Protein 3ZXC (pdb70)

Structure (mmCIF, N/CA/C/O backbone):
data_3ZXC
#
_entry.id   3ZXC
#
_cell.length_a   49.460
_cell.length_b   49.460
_cell.length_c   121.499
_cell.angle_alpha   90.00
_cell.angle_beta   90.00
_cell.angle_gamma   120.00
#
_symmetry.space_group_name_H-M   'P 31 2 1'
#
loop_
_entity.id
_entity.type
_entity.pdbx_description
1 polymer 'SINGLE INSULIN-LIKE GROWTH FACTOR-BINDING DOMAIN PROTEIN-1'
2 non-polymer 'ACETATE ION'
3 water water
#
loop_
_atom_site.group_PDB
_atom_site.id
_atom_site.type_symbol
_atom_site.label_atom_id
_atom_site.label_alt_id
_atom_site.label_comp_id
_atom_site.label_asym_id
_atom_site.label_entity_id
_atom_site.label_seq_id
_atom_site.pdbx_PDB_ins_code
_atom_site.Cartn_x
_atom_site.Cartn_y
_atom_site.Cartn_z
_atom_site.occupancy
_atom_site.B_iso_or_equiv
_atom_site.auth_seq_id
_atom_site.auth_comp_id
_atom_site.auth_asym_id
_atom_site.auth_atom_id
_atom_site.pdbx_PDB_model_num
ATOM 1 N N . PHE A 1 1 ? -27.621 -9.826 14.419 1.00 62.19 1 PHE A N 1
ATOM 2 C CA . PHE A 1 1 ? -27.589 -9.307 13.019 1.00 40.90 1 PHE A CA 1
ATOM 3 C C . PHE A 1 1 ? -26.498 -9.978 12.182 1.00 56.09 1 PHE A C 1
ATOM 4 O O . PHE A 1 1 ? -25.363 -10.120 12.642 1.00 55.33 1 PHE A O 1
ATOM 23 N N . THR A 1 2 ? -26.838 -10.368 10.949 1.00 44.05 2 THR A N 1
ATOM 24 C CA . THR A 1 2 ? -25.870 -11.020 10.055 1.00 52.06 2 THR A CA 1
ATOM 25 C C . THR A 1 2 ? -25.490 -10.182 8.806 1.00 43.99 2 THR A C 1
ATOM 26 O O . THR A 1 2 ? -26.337 -9.595 8.137 1.00 43.06 2 THR A O 1
ATOM 37 N N . CYS A 1 3 ? -24.192 -10.177 8.506 1.00 41.18 3 CYS A N 1
ATOM 38 C CA . CYS A 1 3 ? -23.559 -9.258 7.550 1.00 28.36 3 CYS A CA 1
ATOM 39 C C . CYS A 1 3 ? -23.650 -9.735 6.111 1.00 26.04 3 CYS A C 1
ATOM 40 O O . CYS A 1 3 ? -23.546 -10.932 5.846 1.00 35.55 3 CYS A O 1
ATOM 47 N N . PRO A 1 4 ? -23.805 -8.798 5.168 1.00 26.62 4 PRO A N 1
ATOM 48 C CA . PRO A 1 4 ? -23.786 -9.207 3.766 1.00 30.99 4 PRO A CA 1
ATOM 49 C C . PRO A 1 4 ? -22.366 -9.509 3.330 1.00 24.20 4 PRO A C 1
ATOM 50 O O . PRO A 1 4 ? -21.404 -9.190 4.049 1.00 32.28 4 PRO A O 1
ATOM 61 N N . GLU A 1 5 ? -22.230 -10.133 2.171 1.00 26.10 5 GLU A N 1
ATOM 62 C CA . GLU A 1 5 ? -20.925 -10.313 1.574 1.00 30.51 5 GLU A CA 1
ATOM 63 C C . GLU A 1 5 ? -20.396 -8.930 1.227 1.00 34.80 5 GLU A C 1
ATOM 64 O O . GLU A 1 5 ? -21.092 -8.125 0.621 1.00 36.58 5 GLU A O 1
ATOM 76 N N . CYS A 1 6 ? -19.166 -8.657 1.632 1.00 26.55 6 CYS A N 1
ATOM 77 C CA . CYS A 1 6 ? -18.598 -7.329 1.521 1.00 24.28 6 CYS A CA 1
ATOM 78 C C . CYS A 1 6 ? -18.255 -6.969 0.084 1.00 24.42 6 CYS A C 1
ATOM 79 O O . CYS A 1 6 ? -17.521 -7.693 -0.588 1.00 30.61 6 CYS A O 1
ATOM 86 N N . ARG A 1 7 ? -18.783 -5.834 -0.362 1.00 24.23 7 ARG A N 1
ATOM 87 C CA . ARG A 1 7 ? -18.449 -5.269 -1.65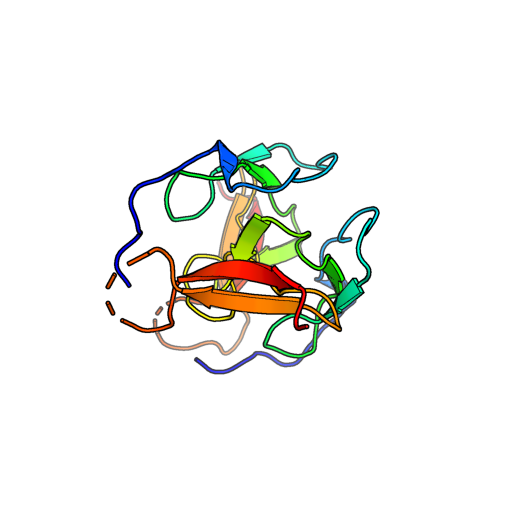9 1.00 25.65 7 ARG A CA 1
ATOM 88 C C . ARG A 1 7 ? -17.893 -3.875 -1.398 1.00 22.35 7 ARG A C 1
ATOM 89 O O . ARG A 1 7 ? -18.651 -2.914 -1.266 1.00 23.16 7 ARG A O 1
ATOM 110 N N . PRO A 1 8 ? -16.564 -3.764 -1.274 1.00 23.58 8 PRO A N 1
ATOM 111 C CA . PRO A 1 8 ? -15.929 -2.499 -0.870 1.00 27.07 8 PRO A CA 1
ATOM 112 C C . PRO A 1 8 ? -16.315 -1.279 -1.718 1.00 23.06 8 PRO A C 1
ATOM 113 O O . PRO A 1 8 ? -16.290 -0.140 -1.240 1.00 25.87 8 PRO A O 1
ATOM 124 N N . GLU A 1 9 ? -16.670 -1.512 -2.970 1.00 25.91 9 GLU A N 1
ATOM 125 C CA . GLU A 1 9 ? -17.032 -0.416 -3.862 1.00 28.11 9 GLU A CA 1
ATOM 126 C C . GLU A 1 9 ? -18.296 0.307 -3.394 1.00 24.21 9 GLU A C 1
ATOM 127 O O . GLU A 1 9 ? -18.539 1.437 -3.800 1.00 24.12 9 GLU A O 1
ATOM 139 N N . LEU A 1 10 ? -19.086 -0.343 -2.539 1.00 23.36 10 LEU A N 1
ATOM 140 C CA . LEU A 1 10 ? -20.342 0.233 -2.042 1.00 21.21 10 LEU A CA 1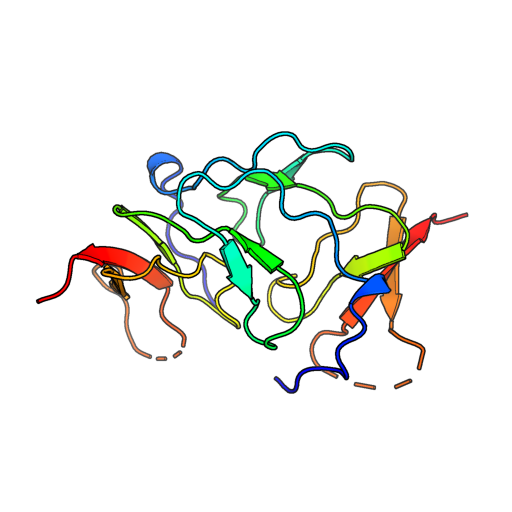
ATOM 141 C C . LEU A 1 10 ? -20.145 1.069 -0.770 1.00 18.22 10 LEU A C 1
ATOM 142 O O . LEU A 1 10 ? -21.078 1.711 -0.284 1.00 19.63 10 LEU A O 1
ATOM 158 N N . CYS A 1 11 ? -18.935 1.019 -0.231 1.00 19.68 11 CYS A N 1
ATOM 159 C CA . CYS A 1 11 ? -18.585 1.783 0.965 1.00 18.67 11 CYS A CA 1
ATOM 160 C C . CYS A 1 11 ? -18.350 3.250 0.625 1.00 20.16 11 CYS A C 1
ATOM 161 O O . CYS A 1 11 ? -17.692 3.563 -0.372 1.00 23.84 11 CYS A O 1
ATOM 168 N N . GLY A 1 12 ? -18.904 4.153 1.423 1.00 22.95 12 GLY A N 1
ATOM 169 C CA . GLY A 1 12 ? -18.580 5.570 1.299 1.00 22.13 12 GLY A CA 1
ATOM 170 C C . GLY A 1 12 ? -17.259 5.872 1.978 1.00 21.53 12 GLY A C 1
ATOM 171 O O . GLY A 1 12 ? -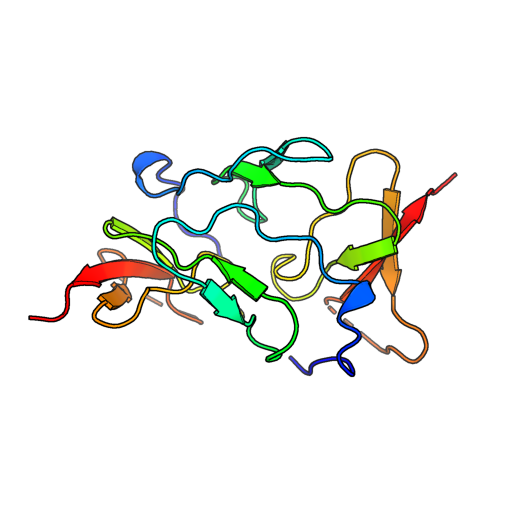16.991 5.338 3.047 1.00 24.21 12 GLY A O 1
ATOM 175 N N . ASP A 1 13 ? -16.445 6.743 1.387 1.00 19.68 13 ASP A N 1
ATOM 176 C CA . ASP A 1 13 ? -15.151 7.087 1.963 1.00 22.26 13 ASP A CA 1
ATOM 177 C C . ASP A 1 13 ? -15.363 7.678 3.345 1.00 20.61 13 ASP A C 1
ATOM 178 O O . ASP A 1 13 ? -16.310 8.418 3.553 1.00 20.22 13 ASP A O 1
ATOM 187 N N . PRO A 1 14 ? -14.476 7.360 4.294 1.00 21.18 14 PRO A N 1
ATOM 188 C CA . PRO A 1 14 ? -14.663 7.837 5.666 1.00 24.11 14 PRO A CA 1
ATOM 189 C C . PRO A 1 14 ? -14.181 9.266 5.904 1.00 22.29 14 PRO A C 1
ATOM 190 O O . PRO A 1 14 ? -14.412 9.797 6.998 1.00 24.16 14 PRO A O 1
ATOM 201 N N . GLY A 1 15 ? -13.534 9.868 4.909 1.00 22.71 15 GLY A N 1
ATOM 202 C CA . GLY A 1 15 ? -12.858 11.143 5.100 1.00 26.22 15 GLY A CA 1
ATOM 203 C C . GLY A 1 15 ? -11.555 10.954 5.860 1.00 19.84 15 GLY A C 1
ATOM 204 O O . GLY A 1 15 ? -11.118 9.828 6.079 1.00 24.69 15 GLY A O 1
ATOM 208 N N . TYR A 1 16 ? -10.931 12.049 6.261 1.00 22.71 16 TYR A N 1
ATOM 209 C CA . TYR A 1 16 ? -9.714 11.952 7.043 1.00 20.73 16 TYR A CA 1
ATOM 210 C C . TYR A 1 16 ? -10.027 11.445 8.458 1.00 23.66 16 TYR A C 1
ATOM 211 O O . TYR A 1 16 ? -10.920 11.956 9.128 1.00 23.45 16 TYR A O 1
ATOM 229 N N . CYS A 1 17 ? -9.278 10.435 8.891 1.00 18.63 17 CYS A N 1
ATOM 230 C CA . CYS A 1 17 ? -9.469 9.835 10.206 1.00 17.79 17 CYS A CA 1
ATOM 231 C C . CYS A 1 17 ? -8.371 10.317 11.152 1.00 20.59 17 CYS A C 1
ATOM 232 O O . CYS A 1 17 ? -7.267 9.779 11.199 1.00 20.19 17 CYS A O 1
ATOM 239 N N . GLU A 1 18 ? -8.705 11.342 11.918 1.0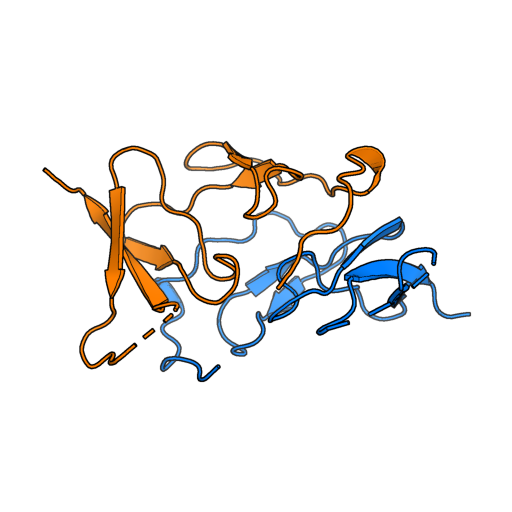0 19.25 18 GLU A N 1
ATOM 240 C CA . GLU A 1 18 ? -7.755 11.999 12.800 1.00 22.56 18 GLU A CA 1
ATOM 241 C C . GLU A 1 18 ? -7.138 11.032 13.807 1.00 20.43 18 GLU A C 1
ATOM 242 O O . GLU A 1 18 ? -5.970 11.186 14.184 1.00 20.22 18 GLU A O 1
ATOM 254 N N . TYR A 1 19 ? -7.919 10.056 14.261 1.00 21.93 19 TYR A N 1
ATOM 255 C CA . TYR A 1 19 ? -7.502 9.195 15.361 1.00 26.24 19 TYR A CA 1
ATOM 256 C C . TYR A 1 19 ? -7.160 7.795 14.868 1.00 26.87 19 TYR A C 1
ATOM 257 O O . TYR A 1 19 ? -6.932 6.894 15.669 1.00 25.75 19 TYR A O 1
ATOM 275 N N . GLY A 1 20 ? -7.133 7.616 13.547 1.00 23.09 20 GLY A N 1
ATOM 276 C CA . GLY A 1 20 ? -6.872 6.316 12.960 1.00 25.47 20 GLY A CA 1
ATOM 277 C C . GLY A 1 20 ? -8.112 5.696 12.319 1.00 21.86 20 GLY A C 1
ATOM 278 O O . GLY A 1 20 ? -9.237 6.147 12.532 1.00 19.72 20 GLY A O 1
ATOM 282 N N . THR A 1 21 ? -7.891 4.651 11.531 1.00 23.93 21 THR A N 1
ATOM 283 C CA . THR A 1 21 ? -8.942 3.997 10.763 1.00 22.50 21 THR A CA 1
ATOM 284 C C . THR A 1 21 ? -9.070 2.541 11.163 1.00 21.34 21 THR A C 1
ATOM 285 O O . THR A 1 21 ? -8.082 1.883 11.497 1.00 22.58 21 THR A O 1
ATOM 296 N N . THR A 1 22 ? -10.297 2.038 11.131 1.00 19.87 22 THR A N 1
ATOM 297 C CA . THR A 1 22 ? -10.554 0.632 11.360 1.00 20.02 22 THR A CA 1
ATOM 298 C C . THR A 1 22 ? -11.683 0.259 10.393 1.00 19.74 22 THR A C 1
ATOM 299 O O . THR A 1 22 ? -12.048 1.063 9.538 1.00 27.56 22 THR A O 1
ATOM 310 N N . LYS A 1 23 ? -12.205 -0.955 10.490 1.00 21.44 23 LYS A N 1
ATOM 311 C CA . LYS A 1 23 ? -13.343 -1.341 9.664 1.00 24.73 23 LYS A CA 1
ATOM 312 C C . LYS A 1 23 ? -14.599 -1.506 10.512 1.00 19.73 23 LYS A C 1
ATOM 313 O O . LYS A 1 23 ? -14.513 -1.652 11.739 1.00 20.02 23 LYS A O 1
ATOM 332 N N . ASP A 1 24 ? -15.751 -1.489 9.848 1.00 18.82 24 ASP A N 1
ATOM 333 C CA . ASP A 1 24 ? -17.057 -1.637 10.481 1.00 19.69 24 ASP A CA 1
ATOM 334 C C . ASP A 1 24 ? -17.273 -3.054 11.027 1.00 20.46 24 ASP A C 1
ATOM 335 O O . ASP A 1 24 ? -16.456 -3.962 10.824 1.00 20.79 24 ASP A O 1
ATOM 344 N N . ALA A 1 25 ? -18.394 -3.232 11.711 1.00 22.83 25 ALA A N 1
ATOM 345 C CA . ALA A 1 25 ? -18.672 -4.467 12.436 1.00 20.97 25 ALA A CA 1
ATOM 346 C C . ALA A 1 25 ? -18.719 -5.672 11.500 1.00 29.70 25 ALA A C 1
ATOM 347 O O . ALA A 1 25 ? -18.634 -6.803 11.948 1.00 33.05 25 ALA A O 1
ATOM 354 N N . CYS A 1 26 ? -18.894 -5.424 10.206 1.00 22.38 26 CYS A N 1
ATOM 355 C CA . CYS A 1 26 ? -18.903 -6.493 9.226 1.00 26.31 26 CYS A CA 1
ATOM 356 C C . CYS A 1 26 ? -17.539 -6.690 8.570 1.00 24.01 26 CYS A C 1
ATOM 357 O O . CYS A 1 26 ? -17.401 -7.448 7.601 1.00 27.81 26 CYS A O 1
ATOM 364 N N . ASP A 1 27 ? -16.531 -6.028 9.126 1.00 23.56 27 ASP A N 1
ATOM 365 C CA . ASP A 1 27 ? -15.160 -6.127 8.633 1.00 23.17 27 ASP A CA 1
ATOM 366 C C . ASP A 1 27 ? -15.090 -5.747 7.162 1.00 22.65 27 ASP A C 1
ATOM 367 O O . ASP A 1 27 ? -14.306 -6.323 6.394 1.00 26.07 27 ASP A O 1
ATOM 376 N N . CYS A 1 28 ? -15.894 -4.756 6.781 1.00 21.30 28 CYS A N 1
ATOM 377 C CA . CYS A 1 28 ? -16.067 -4.405 5.373 1.00 19.82 28 CYS A CA 1
ATOM 378 C C . CYS A 1 28 ? -15.599 -2.977 5.048 1.00 22.03 28 CYS A C 1
ATOM 379 O O . CYS A 1 28 ? -14.566 -2.781 4.416 1.00 26.22 28 CYS A O 1
ATOM 386 N N . CYS A 1 29 ? -16.359 -1.980 5.480 1.00 18.79 29 CYS A N 1
ATOM 387 C CA . CYS A 1 29 ? -16.052 -0.599 5.137 1.00 19.81 29 CYS A CA 1
ATOM 388 C C . CYS A 1 29 ? -15.138 0.054 6.152 1.00 18.23 29 CYS A C 1
ATOM 389 O O . CYS A 1 29 ? -15.348 -0.069 7.355 1.00 20.84 29 CYS A O 1
ATOM 396 N N . PRO A 1 30 ? -14.140 0.797 5.660 1.00 20.17 30 PRO A N 1
ATOM 397 C CA . PRO A 1 30 ? -13.321 1.619 6.552 1.00 18.83 30 PRO A CA 1
ATOM 398 C C . PRO A 1 30 ? -14.169 2.644 7.290 1.00 19.64 30 PRO A C 1
ATOM 399 O O . PRO A 1 30 ? -15.067 3.274 6.708 1.00 23.00 30 PRO A O 1
ATOM 410 N N . VAL A 1 31 ? -13.840 2.846 8.562 1.00 18.14 31 VAL A N 1
ATOM 411 C CA . VAL A 1 31 ? -14.495 3.845 9.388 1.00 18.26 31 VAL A CA 1
ATOM 412 C C . VAL A 1 31 ? -13.455 4.497 10.305 1.00 20.43 31 VAL A C 1
ATOM 413 O O . VAL A 1 31 ? -12.466 3.877 10.691 1.00 21.44 31 VAL A O 1
ATOM 426 N N . CYS A 1 32 ? -13.654 5.767 10.625 1.00 16.50 32 CYS A N 1
ATOM 427 C CA . CYS A 1 32 ? -12.749 6.456 11.519 1.00 16.64 32 CYS A CA 1
ATOM 428 C C . CYS A 1 32 ? -13.006 6.082 12.975 1.00 16.77 32 CYS A C 1
ATOM 429 O O . CYS A 1 32 ? -14.152 5.961 13.414 1.00 20.47 32 CYS A O 1
ATOM 436 N N . PHE A 1 33 ? -11.928 5.917 13.724 1.00 16.82 33 PHE A N 1
ATOM 437 C CA . PHE A 1 33 ? -12.028 5.798 15.160 1.00 16.85 33 PHE A CA 1
ATOM 438 C C . PHE A 1 33 ? -12.573 7.090 15.752 1.00 18.51 33 PHE A C 1
ATOM 439 O O . PHE A 1 33 ? -12.280 8.211 15.258 1.00 18.88 33 PHE A O 1
ATOM 456 N N . GLN A 1 34 ? -13.365 6.930 16.802 1.00 19.86 34 GLN A N 1
ATOM 457 C CA . GLN A 1 34 ? -13.791 8.032 17.649 1.00 20.82 34 GLN A CA 1
ATOM 458 C C . GLN A 1 34 ? -12.635 8.475 18.539 1.00 23.22 34 GLN A C 1
ATOM 459 O O . GLN A 1 34 ? -11.859 7.654 19.007 1.00 24.65 34 GLN A O 1
ATOM 473 N N . GLY A 1 35 ? -12.521 9.780 18.765 1.00 24.67 35 GLY A N 1
ATOM 474 C CA . GLY A 1 35 ? -11.527 10.314 19.675 1.00 26.88 35 GLY A CA 1
ATOM 475 C C . GLY A 1 35 ? -11.926 10.279 21.148 1.00 22.03 35 GLY A C 1
ATOM 476 O O . GLY A 1 35 ? -13.050 9.924 21.509 1.00 22.16 35 GLY A O 1
ATOM 480 N N . PRO A 1 36 ? -10.992 10.675 22.019 1.00 23.30 36 PRO A N 1
ATOM 481 C CA . PRO A 1 36 ? -11.272 10.709 23.457 1.00 21.03 36 PRO A CA 1
ATOM 482 C C . PRO A 1 36 ? -12.472 11.589 23.791 1.00 19.16 36 PRO A C 1
ATOM 483 O O . PRO A 1 36 ? -12.607 12.693 23.273 1.00 21.70 36 PRO A O 1
ATOM 494 N N . GLY A 1 37 ? -13.326 11.096 24.678 1.00 20.13 37 GLY A N 1
ATOM 495 C CA . GLY A 1 37 ? -14.446 11.864 25.189 1.00 24.55 37 GLY A CA 1
ATOM 496 C C . GLY A 1 37 ? -15.680 11.798 24.312 1.00 21.19 37 GLY A C 1
ATOM 497 O O . GLY A 1 37 ? -16.720 12.329 24.671 1.00 24.93 37 GLY A O 1
ATOM 501 N N . GLY A 1 38 ? -15.558 11.158 23.152 1.00 18.56 38 GLY A N 1
ATOM 502 C CA . GLY A 1 38 ? -16.679 11.032 22.235 1.00 17.62 38 GLY A CA 1
ATOM 503 C C . GLY A 1 38 ? -17.488 9.761 22.433 1.00 17.92 38 GLY A C 1
ATOM 504 O O . GLY A 1 38 ? -16.992 8.750 22.942 1.00 18.51 38 GLY A O 1
ATOM 508 N N . TYR A 1 39 ? -18.749 9.815 22.023 1.00 19.44 39 TYR A N 1
ATOM 509 C CA . TYR A 1 39 ? -19.640 8.662 22.104 1.00 18.39 39 TYR A CA 1
ATOM 510 C C . TYR A 1 39 ? -19.048 7.403 21.447 1.00 18.58 39 TYR A C 1
ATOM 511 O O . TYR A 1 39 ? -18.370 7.472 20.420 1.00 18.76 39 TYR A O 1
ATOM 529 N N . CYS A 1 40 ? -19.370 6.247 22.005 1.00 17.06 40 CYS A N 1
ATOM 530 C CA . CYS A 1 40 ? -19.009 4.980 21.396 1.00 19.18 40 CYS A CA 1
ATOM 531 C C . CYS A 1 40 ? -20.050 3.926 21.738 1.00 21.52 40 CYS A C 1
ATOM 532 O O . CYS A 1 40 ? -20.819 4.080 22.687 1.00 20.16 40 CYS A O 1
ATOM 539 N N . GLY A 1 41 ? -20.068 2.849 20.977 1.00 19.38 41 GLY A N 1
ATOM 540 C CA . GLY A 1 41 ? -20.916 1.718 21.293 1.00 17.23 41 GLY A CA 1
ATOM 541 C C . GLY A 1 41 ? -22.273 1.729 20.628 1.00 20.96 41 GLY A C 1
ATOM 542 O O . GLY A 1 41 ? -22.432 2.236 19.520 1.00 23.05 41 GLY A O 1
ATOM 546 N N . GLY A 1 42 ? -23.245 1.133 21.312 1.00 20.95 42 GLY A N 1
ATOM 547 C CA . GLY A 1 42 ? -24.555 0.900 20.755 1.00 22.44 42 GLY A CA 1
ATOM 548 C C . GLY A 1 42 ? -24.499 -0.271 19.795 1.00 28.33 42 GLY A C 1
ATOM 549 O O . GLY A 1 42 ? -23.444 -0.882 19.618 1.00 24.68 42 GLY A O 1
ATOM 553 N N . PRO A 1 43 ? -25.643 -0.605 19.179 1.00 25.00 43 PRO A N 1
ATOM 554 C CA . PRO A 1 43 ? -25.712 -1.725 18.230 1.00 26.35 43 PRO A CA 1
ATOM 555 C C . PRO A 1 43 ? -24.669 -1.574 17.118 1.00 22.82 43 PRO A C 1
ATOM 556 O O . PRO A 1 43 ? -24.606 -0.519 16.477 1.00 20.49 43 PRO A O 1
ATOM 567 N N . GLU A 1 44 ? -23.851 -2.606 16.918 1.00 25.69 44 GLU A N 1
ATOM 568 C CA . GLU A 1 44 ? -22.844 -2.603 15.861 1.00 21.27 44 GLU A CA 1
ATOM 569 C C . GLU A 1 44 ? -21.905 -1.391 15.971 1.00 21.24 44 GLU A C 1
ATOM 570 O O . GLU A 1 44 ? -21.374 -0.940 14.970 1.00 22.95 44 GLU A O 1
ATOM 582 N N . ASP A 1 45 ? -21.703 -0.882 17.187 1.00 20.56 45 ASP A N 1
ATOM 583 C CA . ASP A 1 45 ? -20.847 0.289 17.436 1.00 20.15 45 ASP A CA 1
ATOM 584 C C . ASP A 1 45 ? -21.255 1.506 16.627 1.00 20.86 45 ASP A C 1
ATOM 585 O O . ASP A 1 45 ? -20.419 2.327 16.260 1.00 20.04 45 ASP A O 1
ATOM 594 N N . VAL A 1 46 ? -22.553 1.624 16.403 1.00 20.88 46 VAL A N 1
ATOM 595 C CA . VAL A 1 46 ? -23.113 2.677 15.566 1.00 20.48 46 VAL A CA 1
ATOM 596 C C . VAL A 1 46 ? -22.710 4.075 16.050 1.00 18.83 46 VAL A C 1
ATOM 597 O O . VAL A 1 46 ? -22.492 4.991 15.238 1.00 20.56 46 VAL A O 1
ATOM 610 N N . PHE A 1 47 ? -22.579 4.242 17.364 1.00 18.62 47 PHE A N 1
ATOM 611 C CA . PHE A 1 47 ? -22.243 5.557 17.908 1.00 17.89 47 PHE A CA 1
ATOM 612 C C . PHE A 1 47 ? -20.752 5.840 18.025 1.00 15.95 47 PHE A C 1
ATOM 613 O O . PHE A 1 47 ? -20.365 6.968 18.328 1.00 20.71 47 PHE A O 1
ATOM 630 N N . GLY A 1 48 ? -19.922 4.852 17.701 1.00 17.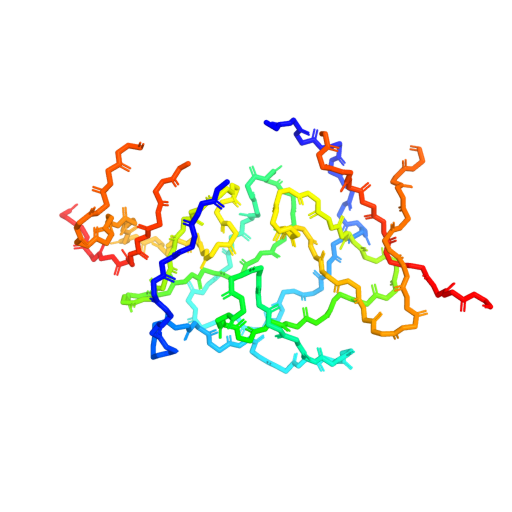29 48 GLY A N 1
ATOM 631 C CA . GLY A 1 48 ? -18.488 5.063 17.570 1.00 18.77 48 GLY A CA 1
ATOM 632 C C . GLY A 1 48 ? -17.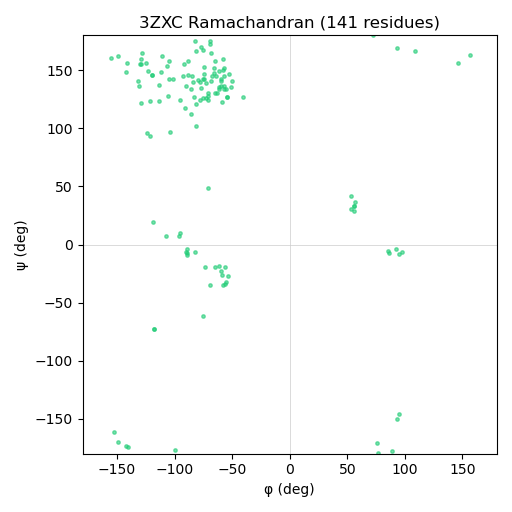655 3.870 18.004 1.00 17.43 48 GLY A C 1
ATOM 633 O O . GLY A 1 48 ? -18.104 3.042 18.803 1.00 17.44 48 GLY A O 1
ATOM 637 N N . ILE A 1 49 ? -16.440 3.796 17.472 1.00 17.88 49 ILE A N 1
ATOM 638 C CA . ILE A 1 49 ? -15.473 2.771 17.829 1.00 17.95 49 ILE A CA 1
ATOM 639 C C . ILE A 1 49 ? -14.226 3.460 18.357 1.00 19.57 49 ILE A C 1
ATOM 640 O O . ILE A 1 49 ? -13.633 4.283 17.667 1.00 18.08 49 ILE A O 1
ATOM 656 N N . CYS A 1 50 ? -13.814 3.118 19.572 1.00 18.86 50 CYS A N 1
ATOM 657 C CA . CYS A 1 50 ? -12.653 3.776 20.168 1.00 19.23 50 CYS A CA 1
ATOM 658 C C . CYS A 1 50 ? -11.348 3.297 19.561 1.00 21.98 50 CYS A C 1
ATOM 659 O O . CYS A 1 50 ? -11.205 2.137 19.172 1.00 22.53 50 CYS A O 1
ATOM 666 N N . ALA A 1 51 ? -10.392 4.215 19.491 1.00 20.49 51 ALA A N 1
ATOM 667 C CA . ALA A 1 51 ? -9.080 3.931 18.931 1.00 25.26 51 ALA A CA 1
ATOM 668 C C . ALA A 1 51 ? -8.287 2.966 19.817 1.00 25.15 51 ALA A C 1
ATOM 669 O O . ALA A 1 51 ? -8.615 2.739 20.989 1.00 23.68 51 ALA A O 1
ATOM 676 N N . ASP A 1 52 ? -7.223 2.411 19.257 1.00 27.85 52 ASP A N 1
ATOM 677 C CA . ASP A 1 52 ? -6.363 1.530 20.023 1.00 27.68 52 ASP A CA 1
ATOM 678 C C . ASP A 1 52 ? -5.807 2.308 21.214 1.00 23.98 52 ASP A C 1
ATOM 679 O O . ASP A 1 52 ? -5.391 3.470 21.075 1.00 25.12 52 ASP A O 1
ATOM 688 N N . GLY A 1 53 ? -5.804 1.672 22.386 1.00 28.35 53 GLY A N 1
ATOM 689 C CA . GLY A 1 53 ? -5.347 2.311 23.602 1.00 26.75 53 GLY A CA 1
ATOM 690 C C . GLY A 1 53 ? -6.470 2.977 24.381 1.00 27.16 53 GLY A C 1
ATOM 691 O O . GLY A 1 53 ? -6.245 3.513 25.464 1.00 25.67 53 GLY A O 1
ATOM 695 N N . PHE A 1 54 ? -7.677 2.953 23.819 1.00 25.28 54 PHE A N 1
ATOM 696 C CA . PHE A 1 54 ? -8.839 3.583 24.435 1.00 24.69 54 PHE A CA 1
ATOM 697 C C . PHE A 1 54 ? -9.932 2.545 24.613 1.00 22.90 54 PHE A C 1
ATOM 698 O O . PHE A 1 54 ? -10.027 1.598 23.829 1.00 28.17 54 PHE A O 1
ATOM 715 N N . ALA A 1 55 ? -10.748 2.724 25.647 1.00 22.81 55 ALA A N 1
ATOM 716 C CA . ALA A 1 55 ? -11.845 1.809 25.948 1.00 26.21 55 ALA A CA 1
ATOM 717 C C . ALA A 1 55 ? -13.160 2.567 25.891 1.00 23.05 55 ALA A C 1
ATOM 718 O O . ALA A 1 55 ? -13.218 3.745 26.236 1.00 21.21 55 ALA A O 1
ATOM 725 N N . CYS A 1 56 ? -14.215 1.893 25.450 1.00 22.24 56 CYS A N 1
ATOM 726 C CA . CYS A 1 56 ? -15.551 2.448 25.511 1.00 19.77 56 CYS A CA 1
ATOM 727 C C . CYS A 1 56 ? -16.125 2.252 26.920 1.00 20.39 56 CYS A C 1
ATOM 728 O O . CYS A 1 56 ? -16.539 1.153 27.307 1.00 26.90 56 CYS A O 1
ATOM 735 N N . VAL A 1 57 ? -16.098 3.327 27.699 1.00 22.14 57 VAL A N 1
ATOM 736 C CA . VAL A 1 57 ? -16.540 3.292 29.082 1.00 22.38 57 VAL A CA 1
ATOM 737 C C . VAL A 1 57 ? -17.982 3.749 29.187 1.00 20.19 57 VAL A C 1
ATOM 738 O O . VAL A 1 57 ? -18.317 4.853 28.792 1.00 22.23 57 VAL A O 1
ATOM 751 N N . PRO A 1 58 ? -18.840 2.913 29.777 1.00 22.87 58 PRO A N 1
ATOM 752 C CA . PRO A 1 58 ? -20.270 3.233 29.824 1.00 24.01 58 PRO A CA 1
ATOM 753 C C . PRO A 1 58 ? -20.596 4.636 30.336 1.00 25.11 58 PRO A C 1
ATOM 754 O O . PRO A 1 58 ? -19.959 5.158 31.264 1.00 26.97 58 PRO A O 1
ATOM 765 N N . LEU A 1 59 ? -21.592 5.254 29.704 1.00 24.50 59 LEU A N 1
ATOM 766 C CA . LEU A 1 59 ? -22.152 6.499 30.205 1.00 24.57 59 LEU A CA 1
ATOM 767 C C . LEU A 1 59 ? -22.512 6.359 31.683 1.00 24.30 59 LEU A C 1
ATOM 768 O O . LEU A 1 59 ? -23.104 5.365 32.101 1.00 26.37 59 LEU A O 1
ATOM 784 N N . VAL A 1 60 ? -22.155 7.362 32.471 1.00 29.87 60 VAL A N 1
ATOM 785 C CA . VAL A 1 60 ? -22.362 7.315 33.926 1.00 33.58 60 VAL A CA 1
ATOM 786 C C . VAL A 1 60 ? -23.836 7.428 34.314 1.00 41.10 60 VAL A C 1
ATOM 787 O O . VAL A 1 60 ? -24.641 7.955 33.547 1.00 42.18 60 VAL A O 1
ATOM 800 N N . ASP A 1 67 ? -28.948 -1.988 25.647 1.00 62.04 67 ASP A N 1
ATOM 801 C CA . ASP A 1 67 ? -28.373 -3.281 25.996 1.00 68.03 67 ASP A CA 1
ATOM 802 C C . ASP A 1 67 ? -26.926 -3.358 25.525 1.00 58.40 67 ASP A C 1
ATOM 803 O O . ASP A 1 67 ? -26.021 -3.528 26.345 1.00 75.29 67 ASP A O 1
ATOM 812 N N . PRO A 1 68 ? -26.695 -3.250 24.203 1.00 56.54 68 PRO A N 1
ATOM 813 C CA . PRO A 1 68 ? -25.307 -2.932 23.867 1.00 40.38 68 PRO A CA 1
ATOM 814 C C . PRO A 1 68 ? -25.032 -1.614 24.568 1.00 36.14 68 PRO A C 1
ATOM 815 O O . PRO A 1 68 ? -25.793 -0.666 24.352 1.00 38.23 68 PRO A O 1
ATOM 826 N N . ILE A 1 69 ? -24.026 -1.549 25.436 1.00 33.64 70 ILE A N 1
ATOM 827 C CA . ILE A 1 69 ? -23.780 -0.313 26.167 1.00 37.57 70 ILE A CA 1
ATOM 828 C C . ILE A 1 69 ? -23.354 0.815 25.237 1.00 26.25 70 ILE A C 1
ATOM 829 O O . ILE A 1 69 ? -22.730 0.591 24.181 1.00 27.24 70 ILE A O 1
ATOM 845 N N . VAL A 1 70 ? -23.750 2.020 25.623 1.00 26.30 71 VAL A N 1
ATOM 846 C CA . VAL A 1 70 ? -23.249 3.242 25.025 1.00 20.70 71 VAL A CA 1
ATOM 847 C C . VAL A 1 70 ? -22.273 3.863 26.014 1.00 22.16 71 VAL A C 1
ATOM 848 O O . VAL A 1 70 ? -22.475 3.810 27.224 1.00 23.42 71 VAL A O 1
ATOM 861 N N . GLY A 1 71 ? -21.201 4.451 25.504 1.00 20.61 72 GLY A N 1
ATOM 862 C CA . GLY A 1 71 ? -20.143 4.948 26.367 1.00 21.82 72 GLY A CA 1
ATOM 863 C C . GLY A 1 71 ? -19.446 6.163 25.786 1.00 19.92 72 GLY A C 1
ATOM 864 O O . GLY A 1 71 ? -19.930 6.768 24.836 1.00 18.43 72 GLY A O 1
ATOM 868 N N . THR A 1 72 ? -18.339 6.562 26.409 1.00 19.34 73 THR A N 1
ATOM 869 C CA . THR A 1 72 ? -17.410 7.483 25.772 1.00 17.86 73 THR A CA 1
ATOM 870 C C . THR A 1 72 ? -16.029 6.852 25.759 1.00 21.96 73 THR A C 1
ATOM 871 O O . THR A 1 72 ? -15.725 5.983 26.598 1.00 20.95 73 THR A O 1
ATOM 882 N N . CYS A 1 73 ? -15.198 7.293 24.818 1.00 19.02 74 CYS A N 1
ATOM 883 C CA . CYS A 1 73 ? -13.838 6.774 24.707 1.00 18.65 74 CYS A CA 1
ATOM 884 C C . CYS A 1 73 ? -12.905 7.381 25.740 1.00 18.62 74 CYS A C 1
ATOM 885 O O . CYS A 1 73 ? -12.782 8.594 25.840 1.00 20.31 74 CYS A O 1
ATOM 892 N N . VAL A 1 74 ? -12.258 6.522 26.521 1.00 20.33 75 VAL A N 1
ATOM 893 C CA . VAL A 1 74 ? -11.382 6.977 27.595 1.00 19.86 75 VAL A CA 1
ATOM 894 C C . VAL A 1 74 ? -10.067 6.229 27.480 1.00 22.08 75 VAL A C 1
ATOM 895 O O . VAL A 1 74 ? -10.058 5.033 27.233 1.00 23.18 75 VAL A O 1
ATOM 908 N N . LYS A 1 75 ? -8.949 6.938 27.632 1.00 20.87 76 LYS A N 1
ATOM 909 C CA . LYS A 1 75 ? -7.638 6.310 27.527 1.00 23.52 76 LYS A CA 1
ATOM 910 C C . LYS A 1 75 ? -7.461 5.242 28.598 1.00 26.04 76 LYS A C 1
ATOM 911 O O . LYS A 1 75 ? -7.755 5.476 29.765 1.00 25.85 76 LYS A O 1
ATOM 930 N N . ILE A 1 76 ? -6.966 4.077 28.202 1.00 23.49 77 ILE A N 1
ATOM 931 C CA . ILE A 1 76 ? -6.666 3.010 29.136 1.00 28.87 77 ILE A CA 1
ATOM 932 C C . ILE A 1 76 ? -5.306 3.273 29.771 1.00 35.64 77 ILE A C 1
ATOM 933 O O . ILE A 1 76 ? -4.304 3.371 29.068 1.00 35.45 77 ILE A O 1
ATOM 949 N N . PRO A 1 77 ? -5.264 3.388 31.107 1.00 40.44 78 PRO A N 1
ATOM 950 C CA . PRO A 1 77 ? -4.023 3.726 31.815 1.00 47.68 78 PRO A CA 1
ATOM 951 C C . PRO A 1 77 ? -3.048 2.551 31.942 1.00 47.65 78 PRO A C 1
ATOM 952 O O . PRO A 1 77 ? -3.291 1.477 31.386 1.00 50.27 78 PRO A O 1
ATOM 963 N N . PHE B 1 1 ? -33.702 -1.248 20.798 1.00 67.66 1 PHE B N 1
ATOM 964 C CA . PHE B 1 1 ? -32.720 -0.311 21.413 1.00 61.91 1 PHE B CA 1
ATOM 965 C C . PHE B 1 1 ? -33.376 1.005 21.818 1.00 53.15 1 PHE B C 1
ATOM 966 O O . PHE B 1 1 ? -34.213 1.542 21.095 1.00 62.51 1 PHE B O 1
ATOM 985 N N . THR B 1 2 ? -32.987 1.520 22.979 1.00 52.42 2 THR B N 1
ATOM 986 C CA . THR B 1 2 ? -33.482 2.805 23.454 1.00 50.57 2 THR B CA 1
ATOM 987 C C . THR B 1 2 ? -32.332 3.799 23.497 1.00 42.73 2 THR B C 1
ATOM 988 O O . THR B 1 2 ? -31.327 3.547 24.155 1.00 42.63 2 THR B O 1
ATOM 999 N N . CYS B 1 3 ? -32.477 4.925 22.802 1.00 38.32 3 CYS B N 1
ATOM 1000 C CA . CYS B 1 3 ? -31.451 5.965 22.811 1.00 30.77 3 CYS B CA 1
ATOM 1001 C C . CYS B 1 3 ? -31.217 6.542 24.190 1.00 33.85 3 CYS B C 1
ATOM 1002 O O . CYS B 1 3 ? -32.142 6.620 25.000 1.00 40.32 3 CYS B O 1
ATOM 1009 N N . PRO B 1 4 ? -29.973 6.971 24.455 1.00 35.85 4 PRO B N 1
ATOM 1010 C CA . PRO B 1 4 ? -29.674 7.765 25.648 1.00 40.57 4 PRO B CA 1
ATOM 1011 C C . PRO B 1 4 ? -30.118 9.212 25.460 1.00 36.99 4 PRO B C 1
ATOM 1012 O O . PRO B 1 4 ? -30.477 9.597 24.336 1.00 34.53 4 PRO B O 1
ATOM 1023 N N . GLU B 1 5 ? -30.092 9.999 26.534 1.00 36.25 5 GLU B N 1
ATOM 1024 C CA . GLU B 1 5 ? -30.317 11.434 26.424 1.00 46.19 5 GLU B CA 1
ATOM 1025 C C . GLU B 1 5 ? -29.199 11.974 25.545 1.00 32.39 5 GLU B C 1
ATOM 1026 O O . GLU B 1 5 ? -28.040 11.615 25.716 1.00 41.68 5 GLU B O 1
ATOM 1038 N N . CYS B 1 6 ? -29.541 12.833 24.604 1.00 31.51 6 CYS B N 1
ATOM 1039 C CA . CYS B 1 6 ? -28.547 13.392 23.710 1.00 29.81 6 CYS B CA 1
ATOM 1040 C C . CYS B 1 6 ? -27.714 14.455 24.402 1.00 34.49 6 CYS B C 1
ATOM 1041 O O . CYS B 1 6 ? -28.242 15.420 24.934 1.00 36.18 6 CYS B O 1
ATOM 1048 N N . ARG B 1 7 ? -26.401 14.284 24.354 1.00 31.27 7 ARG B N 1
ATOM 1049 C CA . ARG B 1 7 ? -25.470 15.270 24.883 1.00 33.88 7 ARG B CA 1
ATOM 1050 C C . ARG B 1 7 ? -24.520 15.641 23.755 1.00 25.96 7 ARG B C 1
ATOM 1051 O O . ARG B 1 7 ? -23.540 14.941 23.502 1.00 28.96 7 ARG B O 1
ATOM 1072 N N . PRO B 1 8 ? -24.822 16.738 23.045 1.00 26.01 8 PRO B N 1
ATOM 1073 C CA . PRO B 1 8 ? -24.088 17.072 21.814 1.00 35.03 8 PRO B CA 1
ATOM 1074 C C . PRO B 1 8 ? -22.588 17.250 22.018 1.00 31.46 8 PRO B C 1
ATOM 1075 O O . PRO B 1 8 ? -21.820 17.058 21.070 1.00 28.38 8 PRO B O 1
ATOM 1086 N N . GLU B 1 9 ? -22.188 17.620 23.231 1.00 29.38 9 GLU B N 1
ATOM 1087 C CA . GLU B 1 9 ? -20.781 17.767 23.575 1.00 28.76 9 GLU B CA 1
ATOM 1088 C C . GLU B 1 9 ? -20.017 16.462 23.399 1.00 29.86 9 GLU B C 1
ATOM 1089 O O . GLU B 1 9 ? -18.802 16.479 23.247 1.00 26.24 9 GLU B O 1
ATOM 1101 N N . LEU B 1 10 ? -20.728 15.336 23.441 1.00 23.11 10 LEU B N 1
ATOM 1102 C CA . LEU B 1 10 ? -20.098 14.019 23.288 1.00 23.37 10 LEU B CA 1
ATOM 1103 C C . LEU B 1 10 ? -20.035 13.564 21.833 1.00 23.23 10 LEU B C 1
ATOM 1104 O O . LEU B 1 10 ? -19.433 12.546 21.521 1.00 23.21 10 LEU B O 1
ATOM 1120 N N . CYS B 1 11 ? -20.648 14.323 20.938 1.00 23.53 11 CYS B N 1
ATOM 1121 C CA . CYS B 1 11 ? -20.613 13.980 19.523 1.00 24.55 11 CYS B CA 1
ATOM 1122 C C . CYS B 1 11 ? -19.259 14.312 18.911 1.00 22.27 11 CYS B C 1
ATOM 1123 O O . CYS B 1 11 ? -18.659 15.337 19.225 1.00 28.62 11 CYS B O 1
ATOM 1130 N N . GLY B 1 12 ? -18.795 13.465 18.001 1.00 22.05 12 GLY B N 1
ATOM 1131 C CA . GLY B 1 12 ? -17.590 13.750 17.244 1.00 21.67 12 GLY B CA 1
ATOM 1132 C C . GLY B 1 12 ? -17.881 14.679 16.078 1.00 25.37 12 GLY B C 1
ATOM 1133 O O . GLY B 1 12 ? -19.039 14.904 15.740 1.00 33.19 12 GLY B O 1
ATOM 1137 N N . ASP B 1 13 ? -16.829 15.229 15.480 1.00 28.69 13 ASP B N 1
ATOM 1138 C CA . ASP B 1 13 ? -16.951 15.948 14.215 1.00 28.27 13 ASP B CA 1
ATOM 1139 C C . ASP B 1 13 ? -17.240 14.937 13.125 1.00 29.23 13 ASP B C 1
ATOM 1140 O O . ASP B 1 13 ? -16.509 13.955 12.985 1.00 39.04 13 ASP B O 1
ATOM 1149 N N . PRO B 1 14 ? -18.302 15.167 12.342 1.00 33.43 14 PRO B N 1
ATOM 1150 C CA . PRO B 1 14 ? -18.658 14.230 11.264 1.00 37.97 14 PRO B CA 1
ATOM 1151 C C . PRO B 1 14 ? -17.733 14.274 10.049 1.00 34.43 14 PRO B C 1
ATOM 1152 O O . PRO B 1 14 ? -17.685 13.325 9.251 1.00 34.42 14 PRO B O 1
ATOM 1163 N N . GLY B 1 15 ? -17.003 15.372 9.912 1.00 27.23 15 GLY B N 1
ATOM 1164 C CA . GLY B 1 15 ? -16.198 15.590 8.728 1.00 27.90 15 GLY B CA 1
ATOM 1165 C C . GLY B 1 15 ? -16.995 16.297 7.643 1.00 28.19 15 GLY B C 1
ATOM 1166 O O . GLY B 1 15 ? -18.156 16.654 7.825 1.00 32.22 15 GLY B O 1
ATOM 1170 N N . TYR B 1 16 ? -16.362 16.506 6.502 1.00 24.03 16 TYR B N 1
ATOM 1171 C CA . TYR B 1 16 ? -17.000 17.212 5.408 1.00 26.07 16 TYR B CA 1
ATOM 1172 C C . TYR B 1 16 ? -17.706 16.215 4.507 1.00 22.48 16 TYR B C 1
ATOM 1173 O O . TYR B 1 16 ? -17.074 15.361 3.900 1.00 23.70 16 TYR B O 1
ATOM 1191 N N . CYS B 1 17 ? -19.025 16.361 4.429 1.00 23.26 17 CYS B N 1
ATOM 1192 C CA . CYS B 1 17 ? -19.906 15.427 3.749 1.00 22.55 17 CYS B CA 1
ATOM 1193 C C . CYS B 1 17 ? -20.032 15.707 2.255 1.00 23.39 17 CYS B C 1
ATOM 1194 O O . CYS B 1 17 ? -20.242 16.833 1.850 1.00 34.82 17 CYS B O 1
ATOM 1201 N N . GLU B 1 18 ? -19.920 14.667 1.446 1.00 20.25 18 GLU B N 1
ATOM 1202 C CA . GLU B 1 18 ? -20.164 14.778 0.020 1.00 22.94 18 GLU B CA 1
ATOM 1203 C C . GLU B 1 18 ? -21.642 15.018 -0.241 1.00 22.24 18 GLU B C 1
ATOM 1204 O O . GLU B 1 18 ? -21.993 15.749 -1.172 1.00 23.49 18 GLU B O 1
ATOM 1216 N N . TYR B 1 19 ? -22.512 14.428 0.573 1.00 19.45 19 TYR B N 1
ATOM 1217 C CA . TYR B 1 19 ? -23.940 14.400 0.263 1.00 19.57 19 TYR B CA 1
ATOM 1218 C C . TYR B 1 19 ? -24.813 15.103 1.293 1.00 23.30 19 TYR B C 1
ATOM 1219 O O . TYR B 1 19 ? -26.017 14.868 1.367 1.00 25.97 19 TYR B O 1
ATOM 1237 N N . GLY B 1 20 ? -24.205 15.962 2.091 1.00 23.37 20 GLY B N 1
ATOM 1238 C CA . GLY B 1 20 ? -24.951 16.694 3.091 1.00 25.08 20 GLY B CA 1
ATOM 1239 C C . GLY B 1 20 ? -24.966 16.008 4.434 1.00 25.07 20 GLY B C 1
ATOM 1240 O O . GLY B 1 20 ? -24.581 14.844 4.566 1.00 21.24 20 GLY B O 1
ATOM 1244 N N . THR B 1 21 ? -25.438 16.743 5.436 1.00 25.16 21 THR B N 1
ATOM 1245 C CA . THR B 1 21 ? -25.410 16.284 6.809 1.00 25.84 21 THR B CA 1
ATOM 1246 C C . THR B 1 21 ? -26.825 16.028 7.299 1.00 24.30 21 THR B C 1
ATOM 1247 O O . THR B 1 21 ? -27.778 16.681 6.870 1.00 30.30 21 THR B O 1
ATOM 1258 N N . THR B 1 22 ? -26.947 15.057 8.191 1.00 24.78 22 THR B N 1
ATOM 1259 C CA . THR B 1 22 ? -28.196 14.736 8.855 1.00 28.26 22 THR B CA 1
ATOM 1260 C C . THR B 1 22 ? -27.866 14.415 10.316 1.00 24.93 22 THR B C 1
ATOM 1261 O O . THR B 1 22 ? -26.729 14.603 10.742 1.00 29.74 22 THR B O 1
ATOM 1272 N N . LYS B 1 23 ? -28.846 13.976 11.095 1.00 26.97 23 LYS B N 1
ATOM 1273 C CA . LYS B 1 23 ? -28.569 13.498 12.450 1.00 25.61 23 LYS B CA 1
ATOM 1274 C C . LYS B 1 23 ? -28.649 11.972 12.495 1.00 26.29 23 LYS B C 1
ATOM 1275 O O . LYS B 1 23 ? -29.289 11.347 11.633 1.00 25.53 23 LYS B O 1
ATOM 1294 N N . ASP B 1 24 ? -27.997 11.381 13.488 1.00 23.76 24 ASP B N 1
ATOM 1295 C CA . ASP B 1 24 ? -28.017 9.935 13.698 1.00 26.25 24 ASP B CA 1
ATOM 1296 C C . ASP B 1 24 ? -29.389 9.428 14.158 1.00 27.02 24 ASP B C 1
ATOM 1297 O O . ASP B 1 24 ? -30.292 10.217 14.434 1.00 28.67 24 ASP B O 1
ATOM 1306 N N . ALA B 1 25 ? -29.534 8.109 14.226 1.00 24.38 25 ALA B N 1
ATOM 1307 C CA . ALA B 1 25 ? -30.816 7.457 14.500 1.00 28.86 25 ALA B CA 1
ATOM 1308 C C . ALA B 1 25 ? -31.454 7.935 15.804 1.00 30.03 25 ALA B C 1
ATOM 1309 O O . ALA B 1 25 ? -32.661 7.768 16.012 1.00 37.49 25 ALA B O 1
ATOM 1316 N N . CYS B 1 26 ? -30.648 8.523 16.677 1.00 29.21 26 CYS B N 1
ATOM 1317 C CA . CYS B 1 26 ? -31.141 9.034 17.950 1.00 30.02 26 CYS B CA 1
ATOM 1318 C C . CYS B 1 26 ? -31.444 10.517 17.864 1.00 35.54 26 CYS B C 1
ATOM 1319 O O . CYS B 1 26 ? -31.734 11.165 18.880 1.00 34.90 26 CYS B O 1
ATOM 1326 N N . ASP B 1 27 ? -31.362 11.041 16.646 1.00 29.36 27 ASP B N 1
ATOM 1327 C CA . ASP B 1 27 ? -31.554 12.458 16.382 1.00 30.50 27 ASP B CA 1
ATOM 1328 C C . ASP B 1 27 ? -30.636 13.297 17.266 1.00 33.59 27 ASP B C 1
ATOM 1329 O O . ASP B 1 27 ? -31.037 14.337 17.798 1.00 32.94 27 ASP B O 1
ATOM 1338 N N . CYS B 1 28 ? -29.394 12.842 17.404 1.00 28.63 28 CYS B N 1
ATOM 1339 C CA . CYS B 1 28 ? -28.452 13.470 18.320 1.00 28.63 28 CYS B CA 1
ATOM 1340 C C . CYS B 1 28 ? -27.233 14.049 17.602 1.00 29.30 28 CYS B C 1
ATOM 1341 O O . CYS B 1 28 ? -27.092 15.265 17.495 1.00 31.05 28 CYS B O 1
ATOM 1348 N N . CYS B 1 29 ? -26.342 13.184 17.128 1.00 22.56 29 CYS B N 1
ATOM 1349 C CA . CYS B 1 29 ? -25.088 13.641 16.538 1.00 24.93 29 CYS B CA 1
ATOM 1350 C C . CYS B 1 29 ? -25.186 13.825 15.031 1.00 23.60 29 CYS B C 1
ATOM 1351 O O . CYS B 1 29 ? -25.876 13.073 14.340 1.00 23.90 29 CYS B O 1
ATOM 1358 N N . PRO B 1 30 ? -24.483 14.834 14.512 1.00 24.66 30 PRO B N 1
ATOM 1359 C CA . PRO B 1 30 ? -24.440 14.968 13.053 1.00 23.21 30 PRO B CA 1
ATOM 1360 C C . PRO B 1 30 ? -23.661 13.826 12.430 1.00 22.96 30 PRO B C 1
ATOM 1361 O O . PRO B 1 30 ? -22.627 13.413 12.942 1.00 25.19 30 PRO B O 1
ATOM 1372 N N . VAL B 1 31 ? -24.159 13.348 11.297 1.00 20.97 31 VAL B N 1
ATOM 1373 C CA . VAL B 1 31 ? -23.496 12.318 10.514 1.00 22.75 31 VAL B CA 1
ATOM 1374 C C . VAL B 1 31 ? -23.699 12.669 9.041 1.00 20.07 31 VAL B C 1
ATOM 1375 O O . VAL B 1 31 ? -24.618 13.395 8.699 1.00 27.31 31 VAL B O 1
ATOM 1388 N N . CYS B 1 32 ? -22.824 12.181 8.183 1.00 17.96 32 CYS B N 1
ATOM 1389 C CA . CYS B 1 32 ? -22.941 12.436 6.753 1.00 18.40 32 CYS B CA 1
ATOM 1390 C C . CYS B 1 32 ? -23.891 11.457 6.090 1.00 18.38 32 CYS B C 1
ATOM 1391 O O . CYS B 1 32 ? -23.872 10.266 6.403 1.00 21.09 32 CYS B O 1
ATOM 1398 N N . PHE B 1 33 ? -24.705 11.957 5.162 1.00 18.92 33 PHE B N 1
ATOM 1399 C CA . PHE B 1 33 ? -25.550 11.086 4.360 1.00 18.87 33 PHE B CA 1
ATOM 1400 C C . PHE B 1 33 ? -24.711 10.187 3.455 1.00 17.94 33 PHE B C 1
ATOM 1401 O O . PHE B 1 33 ? -23.612 10.555 3.009 1.00 18.23 33 PHE B O 1
ATOM 1418 N N . GLN B 1 34 ? -25.272 9.030 3.141 1.00 17.77 34 GLN B N 1
ATOM 1419 C CA . GLN B 1 34 ? -24.761 8.175 2.089 1.00 17.92 34 GLN B CA 1
ATOM 1420 C C . GLN B 1 34 ? -25.413 8.578 0.758 1.00 22.18 34 GLN B C 1
ATOM 1421 O O . GLN B 1 34 ? -26.579 8.964 0.725 1.00 22.70 34 GLN B O 1
ATOM 1435 N N . GLY B 1 35 ? -24.671 8.468 -0.336 1.00 19.92 35 GLY B N 1
ATOM 1436 C CA . GLY B 1 35 ? -25.188 8.832 -1.641 1.00 22.94 35 GLY B CA 1
ATOM 1437 C C . GLY B 1 35 ? -25.650 7.641 -2.446 1.00 19.53 35 GLY B C 1
ATOM 1438 O O . GLY B 1 35 ? -25.614 6.506 -1.961 1.00 19.96 35 GLY B O 1
ATOM 1442 N N . PRO B 1 36 ? -26.085 7.890 -3.694 1.00 20.72 36 PRO B N 1
ATOM 1443 C CA . PRO B 1 36 ? -26.647 6.825 -4.531 1.00 20.28 36 PRO B CA 1
ATOM 1444 C C . PRO B 1 36 ? -25.643 5.698 -4.695 1.00 17.72 36 PRO B C 1
ATOM 1445 O O . PRO B 1 36 ? -24.469 5.943 -4.934 1.00 22.25 36 PRO B O 1
ATOM 1456 N N . GLY B 1 37 ? -26.118 4.470 -4.533 1.00 20.40 37 GLY B N 1
ATOM 1457 C CA . GLY B 1 37 ? -25.307 3.296 -4.763 1.00 22.78 37 GLY B CA 1
ATOM 1458 C C . GLY B 1 37 ? -24.473 2.843 -3.584 1.00 20.40 37 GLY B C 1
ATOM 1459 O O . GLY B 1 37 ? -23.852 1.796 -3.676 1.00 27.21 37 GLY B O 1
ATOM 1463 N N . GLY B 1 38 ? -24.431 3.628 -2.504 1.00 19.75 38 GLY B N 1
ATOM 1464 C CA . GLY B 1 38 ? -23.709 3.240 -1.303 1.00 17.79 38 GLY B CA 1
ATOM 1465 C C . GLY B 1 38 ? -24.563 2.442 -0.342 1.00 17.14 38 GLY B C 1
ATOM 1466 O O . GLY B 1 38 ? -25.783 2.512 -0.356 1.00 17.29 38 GLY B O 1
ATOM 1470 N N . TYR B 1 39 ? -23.893 1.691 0.518 1.00 18.59 39 TYR B N 1
ATOM 1471 C CA . TYR B 1 39 ? -24.558 0.917 1.539 1.00 18.81 39 TYR B CA 1
ATOM 1472 C C . TYR B 1 39 ? -25.431 1.775 2.441 1.00 18.93 39 TYR B C 1
ATOM 1473 O O . TYR B 1 39 ? -25.135 2.951 2.694 1.00 18.78 39 TYR B O 1
ATOM 1491 N N . CYS B 1 40 ? -26.474 1.158 2.978 1.00 17.87 40 CYS B N 1
ATOM 1492 C CA . CYS B 1 40 ? -27.349 1.816 3.937 1.00 17.28 40 CYS B CA 1
ATOM 1493 C C . CYS B 1 40 ? -28.047 0.810 4.837 1.00 18.79 40 CYS B C 1
ATOM 1494 O O . CYS B 1 40 ? -28.105 -0.387 4.530 1.00 19.31 40 CYS B O 1
ATOM 1501 N N . GLY B 1 41 ? -28.535 1.284 5.977 1.00 18.89 41 GLY B N 1
ATOM 1502 C CA . GLY B 1 41 ? -29.393 0.477 6.811 1.00 18.57 41 GLY B CA 1
ATOM 1503 C C . GLY B 1 41 ? -28.653 -0.255 7.905 1.00 18.34 41 GLY B C 1
ATOM 1504 O O . GLY B 1 41 ? -27.662 0.241 8.444 1.00 19.61 41 GLY B O 1
ATOM 1508 N N . GLY B 1 42 ? -29.132 -1.448 8.225 1.00 20.90 42 GLY B N 1
ATOM 1509 C CA . GLY B 1 42 ? -28.676 -2.145 9.413 1.00 21.64 42 GLY B CA 1
ATOM 1510 C C . GLY B 1 42 ? -29.205 -1.511 10.687 1.00 20.55 42 GLY B C 1
ATOM 1511 O O . GLY B 1 42 ? -29.935 -0.516 10.639 1.00 22.73 42 GLY B O 1
ATOM 1515 N N . PRO B 1 43 ? -28.840 -2.085 11.838 1.00 22.06 43 PRO B N 1
ATOM 1516 C CA . PRO B 1 43 ? -29.295 -1.565 13.132 1.00 28.26 43 PRO B CA 1
ATOM 1517 C C . PRO B 1 43 ? -28.959 -0.088 13.296 1.00 22.00 43 PRO B C 1
ATOM 1518 O O . PRO B 1 43 ? -27.807 0.296 13.120 1.00 21.75 43 PRO B O 1
ATOM 1529 N N . GLU B 1 44 ? -29.957 0.725 13.618 1.00 25.96 44 GLU B N 1
ATOM 1530 C CA . GLU B 1 44 ? -29.747 2.151 13.851 1.00 22.20 44 GLU B CA 1
ATOM 1531 C C . GLU B 1 44 ? -29.029 2.808 12.676 1.00 23.71 44 GLU B C 1
ATOM 1532 O O . GLU B 1 44 ? -28.278 3.768 12.845 1.00 23.36 44 GLU B O 1
ATOM 1544 N N . ASP B 1 45 ? -29.266 2.270 11.487 1.00 22.45 45 ASP B N 1
ATOM 1545 C CA . ASP B 1 45 ? -28.696 2.772 10.244 1.00 18.46 45 ASP B CA 1
ATOM 1546 C C . ASP B 1 45 ? -27.166 2.841 10.279 1.00 19.96 45 ASP B C 1
ATOM 1547 O O . ASP B 1 45 ? -26.562 3.719 9.648 1.00 19.09 45 ASP B O 1
ATOM 1556 N N . VAL B 1 46 ? -26.548 1.899 10.988 1.00 18.35 46 VAL B N 1
ATOM 1557 C CA . VAL B 1 46 ? -25.088 1.897 11.154 1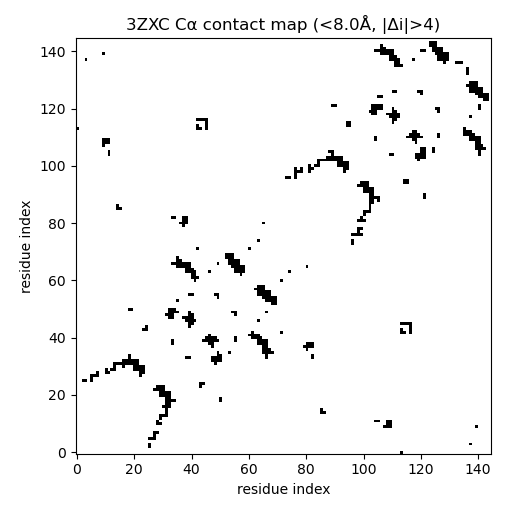.00 19.07 46 VAL B CA 1
ATOM 1558 C C . VAL B 1 46 ? -24.333 1.908 9.806 1.00 17.21 46 VAL B C 1
ATOM 1559 O O . VAL B 1 46 ? -23.251 2.491 9.681 1.00 20.49 46 VAL B O 1
ATOM 1572 N N . PHE B 1 47 ? -24.908 1.294 8.774 1.00 17.47 47 PHE B N 1
ATOM 1573 C CA . PHE B 1 47 ? -24.198 1.184 7.493 1.00 16.75 47 PHE B CA 1
ATOM 1574 C C . PHE B 1 47 ? -24.454 2.368 6.562 1.00 19.69 47 PHE B C 1
ATOM 1575 O O . PHE B 1 47 ? -23.816 2.504 5.511 1.00 20.80 47 PHE B O 1
ATOM 1592 N N . GLY B 1 48 ? -25.402 3.209 6.946 1.00 17.30 48 GLY B N 1
ATOM 1593 C CA . GLY B 1 48 ? -25.654 4.433 6.231 1.00 19.24 48 GLY B CA 1
ATOM 1594 C C . GLY B 1 48 ? -27.049 4.950 6.447 1.00 18.49 48 GLY B C 1
ATOM 1595 O O . GLY B 1 48 ? -27.957 4.227 6.869 1.00 18.72 48 GLY B O 1
ATOM 1599 N N . ILE B 1 49 ? -27.207 6.227 6.106 1.00 19.88 49 ILE B N 1
ATOM 1600 C CA . ILE B 1 49 ? -28.490 6.902 6.001 1.00 19.08 49 ILE B CA 1
ATOM 1601 C C . ILE B 1 49 ? -28.533 7.588 4.636 1.00 18.65 49 ILE B C 1
ATOM 1602 O O . ILE B 1 49 ? -27.685 8.413 4.315 1.00 18.69 49 ILE B O 1
ATOM 1618 N N . CYS B 1 50 ? -29.524 7.252 3.824 1.00 16.95 50 CYS B N 1
ATOM 1619 C CA . CYS B 1 50 ? -29.593 7.798 2.480 1.00 18.14 50 CYS B CA 1
ATOM 1620 C C . CYS B 1 50 ? -29.988 9.269 2.442 1.00 18.49 50 CYS B C 1
ATOM 1621 O O . CYS B 1 50 ? -30.889 9.722 3.139 1.00 20.91 50 CYS B O 1
ATOM 1628 N N . ALA B 1 51 ? -29.307 9.991 1.563 1.00 20.41 51 ALA B N 1
ATOM 1629 C CA . ALA B 1 51 ? -29.568 11.390 1.313 1.00 18.94 51 ALA B CA 1
ATOM 1630 C C . ALA B 1 51 ? -30.996 11.633 0.879 1.00 26.29 51 ALA B C 1
ATOM 1631 O O . ALA B 1 51 ? -31.684 10.721 0.396 1.00 22.57 51 ALA B O 1
ATOM 1638 N N . ASP B 1 52 ? -31.420 12.884 1.034 1.00 28.42 52 ASP B N 1
ATOM 1639 C CA . ASP B 1 52 ? -32.729 13.312 0.586 1.00 28.14 52 ASP B CA 1
ATOM 1640 C C . ASP B 1 52 ? -32.872 12.981 -0.903 1.00 26.20 52 ASP B C 1
ATOM 1641 O O . ASP B 1 52 ? -31.966 13.241 -1.698 1.00 26.23 52 ASP B O 1
ATOM 1650 N N . GLY B 1 53 ? -34.006 12.409 -1.277 1.00 30.33 53 GLY B N 1
ATOM 1651 C CA . GLY B 1 53 ? -34.257 12.069 -2.668 1.00 26.22 53 GLY B CA 1
ATOM 1652 C C . GLY B 1 53 ? -33.950 10.615 -2.970 1.00 22.08 53 GLY B C 1
ATOM 1653 O O . GLY B 1 53 ? -34.234 10.134 -4.064 1.00 23.04 53 GLY B O 1
ATOM 1657 N N . PHE B 1 54 ? -33.382 9.909 -1.993 1.00 20.72 54 PHE B N 1
ATOM 1658 C CA . PHE B 1 54 ? -33.010 8.510 -2.165 1.00 23.81 54 PHE B CA 1
ATOM 1659 C C . PHE B 1 54 ? -33.564 7.691 -1.020 1.00 22.99 54 PHE B C 1
ATOM 1660 O O . PHE B 1 54 ? -33.778 8.213 0.078 1.00 24.65 54 PHE B O 1
ATOM 1677 N N . ALA B 1 55 ? -33.764 6.403 -1.275 1.00 19.93 55 ALA B N 1
ATOM 1678 C CA . ALA B 1 55 ? -34.244 5.462 -0.258 1.00 21.23 55 ALA B CA 1
ATOM 1679 C C . ALA B 1 55 ? -33.375 4.208 -0.198 1.00 17.74 55 ALA B C 1
ATOM 1680 O O . ALA B 1 55 ? -32.732 3.834 -1.186 1.00 19.86 55 ALA B O 1
ATOM 1687 N N . CYS B 1 56 ? -33.385 3.553 0.957 1.00 20.32 56 CYS B N 1
ATOM 1688 C CA . CYS B 1 56 ? -32.593 2.356 1.151 1.00 19.09 56 CYS B CA 1
ATOM 1689 C C . CYS B 1 56 ? -33.370 1.137 0.663 1.00 21.76 56 CYS B C 1
ATOM 1690 O O . CYS B 1 56 ? -34.404 0.776 1.231 1.00 24.82 56 CYS B O 1
ATOM 1697 N N . VAL B 1 57 ? -32.874 0.529 -0.414 1.00 18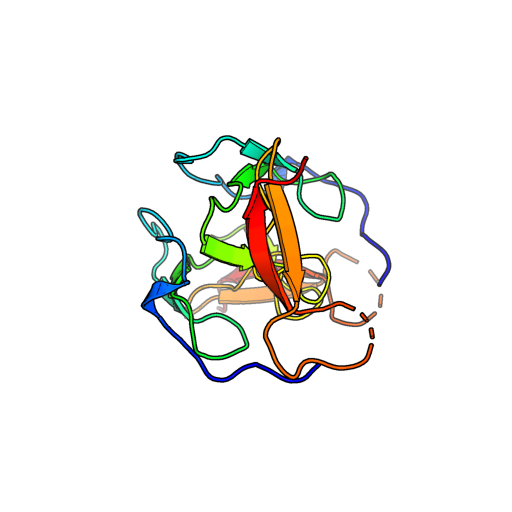.62 57 VAL B N 1
ATOM 1698 C CA . VAL B 1 57 ? -33.517 -0.622 -1.047 1.00 20.77 57 VAL B CA 1
ATOM 1699 C C . VAL B 1 57 ? -32.725 -1.874 -0.724 1.00 21.10 57 VAL B C 1
ATOM 1700 O O . VAL B 1 57 ? -31.508 -1.901 -0.903 1.00 20.30 57 VAL B O 1
ATOM 1713 N N . PRO B 1 58 ? -33.408 -2.912 -0.213 1.00 18.90 58 PRO B N 1
ATOM 1714 C CA . PRO B 1 58 ? -32.669 -4.094 0.235 1.00 19.43 58 PRO B CA 1
ATOM 1715 C C . PRO B 1 58 ? -31.794 -4.755 -0.835 1.00 18.67 58 PRO B C 1
ATOM 1716 O O . PRO B 1 58 ? -32.141 -4.790 -2.032 1.00 20.30 58 PRO B O 1
ATOM 1727 N N . LEU B 1 59 ? -30.656 -5.281 -0.393 1.00 18.86 59 LEU B N 1
ATOM 1728 C CA . LEU B 1 59 ? -29.809 -6.111 -1.231 1.00 21.38 59 LEU B CA 1
ATOM 1729 C C . LEU B 1 59 ? -30.583 -7.326 -1.750 1.00 17.87 59 LEU B C 1
ATOM 1730 O O . LEU B 1 59 ? -31.505 -7.829 -1.107 1.00 18.89 59 LEU B O 1
ATOM 1746 N N . VAL B 1 60 ? -30.203 -7.797 -2.927 1.00 18.83 60 VAL B N 1
ATOM 1747 C CA . VAL B 1 60 ? -30.848 -8.941 -3.547 1.00 17.22 60 VAL B CA 1
ATOM 1748 C C . VAL B 1 60 ? -30.628 -10.169 -2.658 1.00 18.03 60 VAL B C 1
ATOM 1749 O O . VAL B 1 60 ? -29.509 -10.474 -2.270 1.00 19.56 60 VAL B O 1
ATOM 1762 N N . GLY B 1 61 ? -31.705 -10.882 -2.365 1.00 18.73 61 GLY B N 1
ATOM 1763 C CA . GLY B 1 61 ? -31.625 -12.093 -1.565 1.00 20.07 61 GLY B CA 1
ATOM 1764 C C . GLY B 1 61 ? -31.892 -11.872 -0.090 1.00 21.56 61 GLY B C 1
ATOM 1765 O O . GLY B 1 61 ? -31.984 -12.830 0.692 1.00 23.30 61 GLY B O 1
ATOM 1769 N N . GLU B 1 62 ? -31.996 -10.615 0.310 1.00 21.41 62 GLU B N 1
ATOM 1770 C CA . GLU B 1 62 ? -32.289 -10.317 1.699 1.00 26.24 62 GLU B CA 1
ATOM 1771 C C . GLU B 1 62 ? -33.698 -10.754 2.084 1.00 22.77 62 GLU B C 1
ATOM 1772 O O . GLU B 1 62 ? -34.619 -10.681 1.283 1.00 25.49 62 GLU B O 1
ATOM 1784 N N . ARG B 1 63 ? -33.856 -11.205 3.321 1.00 27.82 63 ARG B N 1
ATOM 1785 C CA . ARG B 1 63 ? -35.174 -11.543 3.851 1.00 29.34 63 ARG B CA 1
ATOM 1786 C C . ARG B 1 63 ? -35.374 -10.840 5.178 1.00 37.16 63 ARG B C 1
ATOM 1787 O O . ARG B 1 63 ? -34.419 -10.380 5.771 1.00 42.33 63 ARG B O 1
ATOM 1808 N N . ASP B 1 64 ? -36.617 -10.776 5.642 1.00 52.92 64 ASP B N 1
ATOM 1809 C CA . ASP B 1 64 ? -36.940 -10.118 6.908 1.00 48.43 64 ASP B CA 1
ATOM 1810 C C . ASP B 1 64 ? -35.905 -10.411 8.003 1.00 50.38 64 ASP B C 1
ATOM 1811 O O . ASP B 1 64 ? -35.845 -11.516 8.547 1.00 50.07 64 ASP B O 1
ATOM 1820 N N . PRO B 1 68 ? -33.270 -4.696 11.048 1.00 60.86 68 PRO B N 1
ATOM 1821 C CA . PRO B 1 68 ? -33.564 -3.895 9.850 1.00 54.55 68 PRO B CA 1
ATOM 1822 C C . PRO B 1 68 ? -32.755 -4.340 8.627 1.00 40.74 68 PRO B C 1
ATOM 1823 O O . PRO B 1 68 ? -31.703 -4.965 8.775 1.00 42.67 68 PRO B O 1
ATOM 1834 N N . ILE B 1 69 ? -33.234 -4.017 7.430 1.00 42.89 70 ILE B N 1
ATOM 1835 C CA . ILE B 1 69 ? -32.534 -4.439 6.217 1.00 34.62 70 ILE B CA 1
ATOM 1836 C C . ILE B 1 69 ? -31.276 -3.625 5.983 1.00 29.79 70 ILE B C 1
ATOM 1837 O O . ILE B 1 69 ? -31.142 -2.501 6.477 1.00 29.11 70 ILE B O 1
ATOM 1853 N N . VAL B 1 70 ? -30.331 -4.260 5.300 1.00 27.34 71 VAL B N 1
ATOM 1854 C CA . VAL B 1 70 ? -29.193 -3.581 4.706 1.00 22.84 71 VAL B CA 1
ATOM 1855 C C . VAL B 1 70 ? -29.515 -3.441 3.225 1.00 20.20 71 VAL B C 1
ATOM 1856 O O . VAL B 1 70 ? -30.146 -4.319 2.606 1.00 23.09 71 VAL B O 1
ATOM 1869 N N . GLY B 1 71 ? -29.125 -2.322 2.652 1.00 18.89 72 GLY B N 1
ATOM 1870 C CA . GLY B 1 71 ? -29.421 -2.072 1.256 1.00 17.76 72 GLY B CA 1
ATOM 1871 C C . GLY B 1 71 ? -28.411 -1.156 0.622 1.00 18.27 72 GLY B C 1
ATOM 1872 O O . GLY B 1 71 ? -27.293 -1.001 1.119 1.00 18.22 72 GLY B O 1
ATOM 1876 N N . THR B 1 72 ? -28.812 -0.582 -0.508 1.00 17.18 73 THR B N 1
ATOM 1877 C CA . THR B 1 72 ? -28.107 0.536 -1.108 1.00 17.71 73 THR B CA 1
ATOM 1878 C C . THR B 1 72 ? -29.092 1.658 -1.402 1.00 16.70 73 THR B C 1
ATOM 1879 O O . THR B 1 72 ? -30.301 1.439 -1.496 1.00 18.89 73 THR B O 1
ATOM 1890 N N . CYS B 1 73 ? -28.561 2.869 -1.544 1.00 17.75 74 CYS B N 1
ATOM 1891 C CA . CYS B 1 73 ? -29.391 4.045 -1.774 1.00 17.78 74 CYS B CA 1
ATOM 1892 C C . CYS B 1 73 ? -29.756 4.194 -3.233 1.00 20.35 74 CYS B C 1
ATOM 1893 O O . CYS B 1 73 ? -28.894 4.160 -4.103 1.00 20.56 74 CYS B O 1
ATOM 1900 N N . VAL B 1 74 ? -31.054 4.325 -3.477 1.00 17.83 75 VAL B N 1
ATOM 1901 C CA . VAL B 1 74 ? -31.582 4.368 -4.835 1.00 17.18 75 VAL B CA 1
ATOM 1902 C C . VAL B 1 74 ? -32.545 5.540 -4.955 1.00 15.49 75 VAL B C 1
ATOM 1903 O O . VAL B 1 74 ? -33.329 5.813 -4.043 1.00 20.52 75 VAL B O 1
ATOM 1916 N N . LYS B 1 75 ? -32.502 6.223 -6.099 1.00 17.46 76 LYS B N 1
ATOM 1917 C CA . LYS B 1 75 ? -33.378 7.362 -6.358 1.00 22.85 76 LYS B CA 1
ATOM 1918 C C . LYS B 1 75 ? -34.798 6.887 -6.558 1.00 31.81 76 LYS B C 1
ATOM 1919 O O . LYS B 1 75 ? -35.066 6.079 -7.446 1.00 33.45 76 LYS B O 1
ATOM 1938 N N . ILE B 1 76 ? -35.700 7.438 -5.757 1.00 38.86 77 ILE B N 1
ATOM 1939 C CA . ILE B 1 76 ? -37.096 7.013 -5.711 1.00 50.70 77 ILE B CA 1
ATOM 1940 C C . ILE B 1 76 ? -38.013 8.025 -6.377 1.00 38.87 77 ILE B C 1
ATOM 1941 O O . ILE B 1 76 ? -37.696 9.208 -6.433 1.00 38.75 77 ILE B O 1
ATOM 1957 N N . PRO B 1 77 ? -39.162 7.562 -6.881 1.00 38.75 78 PRO B N 1
ATOM 1958 C CA . PRO B 1 77 ? -40.134 8.458 -7.516 1.00 54.52 78 PRO B CA 1
ATOM 1959 C C . PRO B 1 77 ? -40.499 9.660 -6.649 1.00 59.94 78 PRO B C 1
ATOM 1960 O O . PRO B 1 77 ? -40.665 9.507 -5.437 1.00 64.43 78 PRO B O 1
#

Organism: Cupiennius salei (NCBI:txid6928)

Solvent-accessible surface area: 8840 Å² total; per-residue (Å²): 106,126,63,42,166,49,130,86,118,36,26,35,133,49,46,199,14,120,104,30,77,39,106,18,54,21,110,10,16,53,41,44,24,32,6,84,38,8,11,0,6,5,18,56,65,35,25,16,42,19,10,126,35,50,37,45,66,74,52,195,163,56,87,17,0,25,2,69,115,89,168,99,122,52,42,135,55,87,96,135,20,26,28,142,59,42,232,33,150,98,36,76,34,100,17,49,24,110,12,14,46,46,48,30,27,3,71,36,10,10,0,6,1,17,48,59,37,25,14,39,20,8,122,49,52,31,45,66,67,47,162,70,62,212,192,124,58,5,0,26,2,67,164,78,179

Radius of gyration: 14.8 Å; Cα contacts (8 Å, |Δi|>4): 328; chains: 2; bounding box: 36×30×41 Å

InterPro domains:
  IPR000867 Insulin-like growth factor-binding protein, IGFBP [PS51323] (18-96)
  IPR000867 Insulin-like growth factor-binding protein, IGFBP [SM00121] (20-95)
  IPR009030 Growth factor receptor cysteine-rich domain superfamily [SSF57184] (19-94)
  IPR011390 Insulin-like growth factor binding protein-related protein (IGFBP-rP), MAC25 [PTHR14186] (15-88)

Nearest PDB structures (foldseek):
  3zxc-assembly1_B  TM=1.014E+00  e=2.229E-16  Cupiennius salei
  3zxc-assembly1_A  TM=9.807E-01  e=1.467E-13  Cupiennius salei
  3zxb-assembly1_B  TM=9.597E-01  e=1.645E-11  Cupiennius salei
  3zxb-assembly1_A  TM=9.326E-01  e=1.255E-10  Cupiennius salei
  3zxb-assembly2_C  TM=8.935E-01  e=4.974E-10  Cupiennius salei

Secondary structure (DSSP, 8-state):
--PPPP-GGGSPP----TT-EEE-TTS-SEEEPB-TTSEEESGGGTTB-BPTTEEEEEP----EEEEEE--/--PPPP-GGGPPP----SS-EEE-TTS-SEEEPB-TTSEEESGGGTTB-BPTTEEEEEPTT-----EEEEEE--

Sequence (145 aa):
FTCPECRPELCGDPGYCEYGTTKDACDCCPVCFQGPGGYCGGPEDVFGICADGFACVPLVDPIVGTCVKIPFTCPECRPELCGDPGYCEYGTTKDACDCCPVCFQGPGGYCGGPEDVFGICADGFACVPLVGERDPIVGTCVKIP

Foldseek 3Di:
DDDDDADQVPEDAQPDAPQDWAAFLNRHYIHHADDAPAKFWDVSRVRGHHHPQWDFDADCVGGIGGTDGDD/DDDDDADQVPEDDQDDEPQDWAAFLNRHHIHHADEAFAKFDDDSGVRGHHHPQWDFDADPPDDDSGMGGTDGDD

CATH classification: 4.10.40.20

B-factor: mean 33.46, std 13.73, range [15.49, 98.54]